Protein AF-A0A926ITN8-F1 (afdb_monomer_lite)

Sequence (90 aa):
MSKCNDKFNSIFADKLYSFVKFKQGMGWSYSDASRALVCFDKYVIESKYTTPIITKELINSWIENYPNANQTTICAIPVKIDTKKLQKTK

Structure (mmCIF, N/CA/C/O backbone):
data_AF-A0A926ITN8-F1
#
_entry.id   AF-A0A926ITN8-F1
#
loop_
_atom_site.group_PDB
_atom_site.id
_atom_site.type_symbol
_atom_site.label_atom_id
_atom_site.label_alt_id
_atom_site.label_comp_id
_atom_site.label_asym_id
_atom_site.label_entity_id
_atom_site.label_seq_id
_atom_site.pdbx_PDB_ins_code
_atom_site.Cartn_x
_atom_site.Cartn_y
_atom_site.Cartn_z
_atom_site.occupancy
_atom_site.B_iso_or_equiv
_atom_site.auth_seq_id
_atom_site.auth_comp_id
_atom_site.auth_asym_id
_atom_site.auth_atom_id
_atom_site.pdbx_PDB_model_num
ATOM 1 N N . MET A 1 1 ? 18.429 -15.525 3.725 1.00 36.03 1 MET A N 1
ATOM 2 C CA . MET A 1 1 ? 17.610 -14.314 3.489 1.00 36.03 1 MET A CA 1
ATOM 3 C C . MET A 1 1 ? 16.155 -14.740 3.378 1.00 36.03 1 MET A C 1
ATOM 5 O O . MET A 1 1 ? 15.777 -15.326 2.371 1.00 36.03 1 MET A O 1
ATOM 9 N N . SER A 1 2 ? 15.367 -14.562 4.438 1.00 33.38 2 SER A N 1
ATOM 10 C CA . SER A 1 2 ? 13.967 -15.001 4.464 1.00 33.38 2 SER A CA 1
ATOM 11 C C . SER A 1 2 ? 13.130 -14.177 3.485 1.00 33.38 2 SER A C 1
ATOM 13 O O . SER A 1 2 ? 13.170 -12.949 3.514 1.00 33.38 2 SER A O 1
ATOM 15 N N . LYS A 1 3 ? 12.388 -14.857 2.601 1.00 38.47 3 LYS A N 1
ATOM 16 C CA . LYS A 1 3 ? 11.374 -14.245 1.733 1.00 38.47 3 LYS A CA 1
ATOM 17 C C . LYS A 1 3 ? 10.345 -13.544 2.621 1.00 38.47 3 LYS A C 1
ATOM 19 O O . LYS A 1 3 ? 9.591 -14.210 3.326 1.00 38.47 3 LYS A O 1
ATOM 24 N N . CYS A 1 4 ? 10.316 -12.214 2.604 1.00 42.53 4 CYS A N 1
ATOM 25 C CA . CYS A 1 4 ? 9.143 -11.481 3.058 1.00 42.53 4 CYS A CA 1
ATOM 26 C C . CYS A 1 4 ? 7.980 -11.944 2.174 1.00 42.53 4 CYS A C 1
ATOM 28 O O . CYS A 1 4 ? 8.088 -11.936 0.953 1.00 42.53 4 CYS A O 1
ATOM 30 N N . ASN A 1 5 ? 6.922 -12.462 2.785 1.00 50.25 5 ASN A N 1
ATOM 31 C CA . ASN A 1 5 ? 5.723 -12.865 2.067 1.00 50.25 5 ASN A CA 1
ATOM 32 C C . ASN A 1 5 ? 5.068 -11.574 1.543 1.00 50.25 5 ASN A C 1
ATOM 34 O O . ASN A 1 5 ? 4.489 -10.837 2.338 1.00 50.25 5 ASN A O 1
ATOM 38 N N . ASP A 1 6 ? 5.229 -11.270 0.251 1.00 61.00 6 ASP A N 1
ATOM 39 C CA . ASP A 1 6 ? 4.801 -10.023 -0.415 1.00 61.00 6 ASP A CA 1
ATOM 40 C C . ASP A 1 6 ? 3.271 -9.948 -0.605 1.00 61.00 6 ASP A C 1
ATOM 42 O O . ASP A 1 6 ? 2.761 -9.649 -1.686 1.00 61.00 6 ASP A O 1
ATOM 46 N N . LYS A 1 7 ? 2.509 -10.303 0.432 1.00 78.75 7 LYS A N 1
ATOM 47 C CA . LYS A 1 7 ? 1.048 -10.266 0.410 1.00 78.75 7 LYS A CA 1
ATOM 48 C C . LYS A 1 7 ? 0.569 -8.969 1.047 1.00 78.75 7 LYS A C 1
ATOM 50 O O . LYS A 1 7 ? 0.849 -8.727 2.220 1.00 78.75 7 LYS A O 1
ATOM 55 N N . PHE A 1 8 ? -0.169 -8.181 0.273 1.00 88.25 8 PHE A N 1
ATOM 56 C CA . PHE A 1 8 ? -0.957 -7.063 0.778 1.00 88.25 8 PHE A CA 1
ATOM 57 C C . PHE A 1 8 ? -2.282 -7.596 1.329 1.00 88.25 8 PHE A C 1
ATOM 59 O O . PHE A 1 8 ? -2.911 -8.437 0.689 1.00 88.25 8 PHE A O 1
ATOM 66 N N . ASN A 1 9 ? -2.687 -7.138 2.509 1.00 88.56 9 ASN A N 1
ATOM 67 C CA . ASN A 1 9 ? -3.890 -7.593 3.207 1.00 88.56 9 ASN A CA 1
ATOM 68 C C . ASN A 1 9 ? -4.753 -6.433 3.730 1.00 88.56 9 ASN A C 1
ATOM 70 O O . ASN A 1 9 ? -5.812 -6.687 4.301 1.00 88.56 9 ASN A O 1
ATOM 74 N N . SER A 1 10 ? -4.328 -5.174 3.576 1.00 87.69 10 SER A N 1
ATOM 75 C CA . SER A 1 10 ? -5.145 -4.026 3.977 1.00 87.69 10 SER A CA 1
ATOM 76 C C . SER A 1 10 ? -6.274 -3.753 2.979 1.00 87.69 10 SER A C 1
ATOM 78 O O . SER A 1 10 ? -6.338 -4.322 1.889 1.00 87.69 10 SER A O 1
ATOM 80 N N . ILE A 1 11 ? -7.122 -2.777 3.303 1.00 90.19 11 ILE A N 1
ATOM 81 C CA . ILE A 1 11 ? -8.128 -2.220 2.386 1.00 90.19 11 ILE A CA 1
ATOM 82 C C . ILE A 1 11 ? -7.540 -1.681 1.066 1.00 90.19 11 ILE A C 1
ATOM 84 O O . ILE A 1 11 ? -8.273 -1.465 0.103 1.00 90.19 11 ILE A O 1
ATOM 88 N N . PHE A 1 12 ? -6.224 -1.445 1.006 1.00 89.75 12 PHE A N 1
ATOM 89 C CA . PHE A 1 12 ? -5.527 -0.991 -0.196 1.00 89.75 12 PHE A CA 1
ATOM 90 C C . PHE A 1 12 ? -4.893 -2.132 -0.995 1.00 89.75 12 PHE A C 1
ATOM 92 O O . PHE A 1 12 ? -4.283 -1.852 -2.028 1.00 89.75 12 PHE A O 1
ATOM 99 N N . ALA A 1 13 ? -5.030 -3.389 -0.562 1.00 89.56 13 ALA A N 1
ATOM 100 C CA . ALA A 1 13 ? -4.293 -4.522 -1.114 1.00 89.56 13 ALA 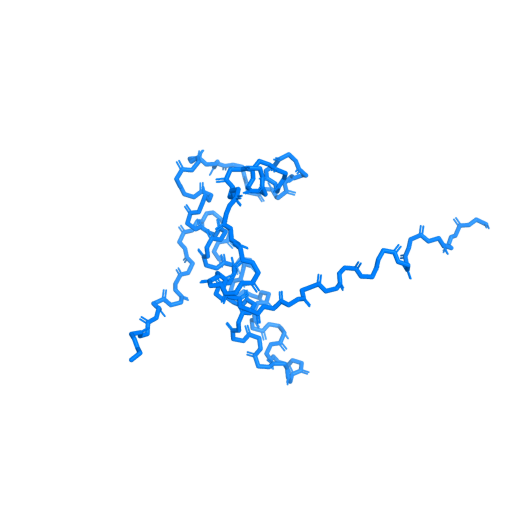A CA 1
ATOM 101 C C . ALA A 1 13 ? -4.379 -4.626 -2.641 1.00 89.56 13 ALA A C 1
ATOM 103 O O . ALA A 1 13 ? -3.348 -4.655 -3.316 1.00 89.56 13 ALA A O 1
ATOM 104 N N . ASP A 1 14 ? -5.590 -4.571 -3.194 1.00 89.44 14 ASP A N 1
ATOM 105 C CA . ASP A 1 14 ? -5.804 -4.659 -4.641 1.00 89.44 14 ASP A CA 1
ATOM 106 C C . ASP A 1 14 ? -5.159 -3.495 -5.400 1.00 89.44 14 ASP A C 1
ATOM 108 O O . ASP A 1 14 ? -4.572 -3.677 -6.472 1.00 89.44 14 ASP A O 1
ATOM 112 N N . LYS A 1 15 ? -5.221 -2.283 -4.834 1.00 90.06 15 LYS A N 1
ATOM 113 C CA . LYS A 1 15 ? -4.630 -1.078 -5.433 1.00 90.06 15 LYS A CA 1
ATOM 114 C C . LYS A 1 15 ? -3.104 -1.137 -5.394 1.00 90.06 15 LYS A C 1
ATOM 116 O O . LYS A 1 15 ? -2.465 -0.832 -6.400 1.00 90.06 15 LYS A O 1
ATOM 121 N N . LEU A 1 16 ? -2.526 -1.552 -4.266 1.00 90.19 16 LEU A N 1
ATOM 122 C CA . LEU A 1 16 ? -1.081 -1.711 -4.100 1.00 90.19 16 LEU A CA 1
ATOM 123 C C . LEU A 1 16 ? -0.540 -2.791 -5.039 1.00 90.19 16 LEU A C 1
ATOM 125 O O . LEU A 1 16 ? 0.427 -2.548 -5.761 1.00 90.19 16 LEU A O 1
ATOM 129 N N . TYR A 1 17 ? -1.212 -3.940 -5.108 1.00 90.19 17 TYR A N 1
ATOM 130 C CA . TYR A 1 17 ? -0.861 -5.014 -6.029 1.00 90.19 17 TYR A CA 1
ATOM 131 C C . TYR A 1 17 ? -0.905 -4.553 -7.490 1.00 90.19 17 TYR A C 1
ATOM 133 O O . TYR A 1 17 ? 0.067 -4.728 -8.229 1.00 90.19 17 TYR A O 1
ATOM 141 N N . SER A 1 18 ? -2.003 -3.906 -7.894 1.00 90.31 18 SER A N 1
ATOM 142 C CA . SER A 1 18 ? -2.176 -3.392 -9.257 1.00 90.31 18 SER A CA 1
ATOM 143 C C . SER A 1 18 ? -1.093 -2.379 -9.621 1.00 90.31 18 SER A C 1
ATOM 145 O O . SER A 1 18 ? -0.556 -2.411 -10.726 1.00 90.31 18 SER A O 1
ATOM 147 N N . PHE A 1 19 ? -0.714 -1.512 -8.681 1.00 89.19 19 PHE A N 1
ATOM 148 C CA . PHE A 1 19 ? 0.344 -0.530 -8.887 1.00 89.19 19 PHE A CA 1
ATOM 149 C C . PHE A 1 19 ? 1.730 -1.171 -9.039 1.00 89.19 19 PHE A C 1
ATOM 151 O O . PHE A 1 19 ? 2.478 -0.806 -9.949 1.00 89.19 19 PHE A O 1
ATOM 158 N N . VAL A 1 20 ? 2.064 -2.165 -8.207 1.00 89.44 20 VAL A N 1
ATOM 159 C CA . VAL A 1 20 ? 3.312 -2.934 -8.343 1.00 89.44 20 VAL A CA 1
ATOM 160 C C . VAL A 1 20 ? 3.359 -3.631 -9.702 1.00 89.44 20 VAL A C 1
ATOM 162 O O . VAL A 1 20 ? 4.360 -3.524 -10.411 1.00 89.44 20 VAL A O 1
ATOM 165 N N . LYS A 1 21 ? 2.267 -4.289 -10.111 1.00 89.19 21 LYS A N 1
ATOM 166 C CA . LYS A 1 21 ? 2.180 -4.956 -11.418 1.00 89.19 21 LYS A CA 1
ATOM 167 C C . LYS A 1 21 ? 2.296 -3.991 -12.583 1.00 89.19 21 LYS A C 1
ATOM 169 O O . LYS A 1 21 ? 3.010 -4.285 -13.535 1.00 89.19 21 LYS A O 1
ATOM 174 N N . PHE A 1 22 ? 1.670 -2.826 -12.485 1.00 90.25 22 PHE A N 1
ATOM 175 C CA . PHE A 1 22 ? 1.807 -1.771 -13.479 1.00 90.25 22 PHE A CA 1
ATOM 176 C C . PHE A 1 22 ? 3.267 -1.322 -13.639 1.00 90.25 22 PH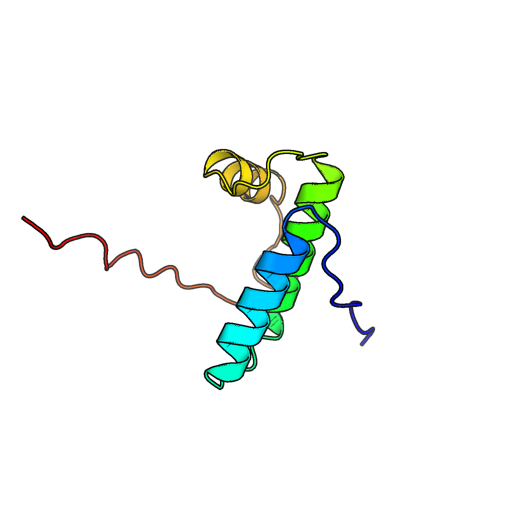E A C 1
ATOM 178 O O . PHE A 1 22 ? 3.774 -1.249 -14.757 1.00 90.25 22 PHE A O 1
ATOM 185 N N . LYS A 1 23 ? 3.982 -1.092 -12.531 1.00 87.94 23 LYS A N 1
ATOM 186 C CA . LYS A 1 23 ? 5.405 -0.722 -12.568 1.00 87.94 23 LYS A CA 1
ATOM 187 C C . LYS A 1 23 ? 6.289 -1.837 -13.124 1.00 87.94 23 LYS A C 1
ATOM 189 O O . LYS A 1 23 ? 7.172 -1.555 -13.931 1.00 87.94 23 LYS A O 1
ATOM 194 N N . GLN A 1 24 ? 6.010 -3.088 -12.768 1.00 87.56 24 GLN A N 1
ATOM 195 C CA . GLN A 1 24 ? 6.698 -4.251 -13.333 1.00 87.56 24 GLN A CA 1
ATOM 196 C C . GLN A 1 24 ? 6.453 -4.408 -14.837 1.00 87.56 24 GLN A C 1
ATOM 198 O O . GLN A 1 24 ? 7.396 -4.658 -15.582 1.00 87.56 24 GLN A O 1
ATOM 203 N N . GLY A 1 25 ? 5.224 -4.173 -15.304 1.00 88.81 25 GLY A N 1
ATOM 204 C CA . GLY A 1 25 ? 4.884 -4.172 -16.730 1.00 88.81 25 GLY A CA 1
ATOM 205 C C . GLY A 1 25 ? 5.599 -3.081 -17.534 1.00 88.81 25 GLY A C 1
ATOM 206 O O . GLY A 1 25 ? 5.811 -3.238 -18.730 1.00 88.81 25 GLY A O 1
ATOM 207 N N . MET A 1 26 ? 6.037 -2.007 -16.875 1.00 91.19 26 MET A N 1
ATOM 208 C CA . MET A 1 26 ? 6.876 -0.955 -17.462 1.00 91.19 26 MET A CA 1
ATOM 209 C C . MET A 1 26 ? 8.381 -1.285 -17.460 1.00 91.19 26 MET A C 1
ATOM 211 O O . MET A 1 26 ? 9.186 -0.428 -17.815 1.00 91.19 26 MET A O 1
ATOM 215 N N . GLY A 1 27 ? 8.777 -2.487 -17.029 1.00 89.56 27 GLY A N 1
ATOM 216 C CA . GLY A 1 27 ? 10.175 -2.929 -16.991 1.00 89.56 27 GLY A CA 1
ATOM 217 C C . GLY A 1 27 ? 10.930 -2.588 -15.702 1.00 89.56 27 GLY A C 1
ATOM 218 O O . GLY A 1 27 ? 12.136 -2.813 -15.625 1.00 89.56 27 GLY A O 1
ATOM 219 N N . TRP A 1 28 ? 10.257 -2.070 -14.670 1.00 82.00 28 TRP A N 1
ATOM 220 C CA . TRP A 1 28 ? 10.885 -1.804 -13.372 1.00 82.00 28 TRP A CA 1
ATOM 221 C C . TRP A 1 28 ? 10.837 -3.063 -12.506 1.00 82.00 28 TRP A C 1
ATOM 223 O O . TRP A 1 28 ? 9.762 -3.614 -12.303 1.00 82.00 28 TRP A O 1
ATOM 233 N N . SER A 1 29 ? 11.955 -3.495 -11.912 1.00 80.75 29 SER A N 1
ATOM 234 C CA . SER A 1 29 ? 11.937 -4.636 -10.972 1.00 80.75 29 SER A CA 1
ATOM 235 C C . SER A 1 29 ? 10.950 -4.403 -9.821 1.00 80.75 29 SER A C 1
ATOM 237 O O . SER A 1 29 ? 10.182 -5.289 -9.443 1.00 80.75 29 SER A O 1
ATOM 239 N N . TYR A 1 30 ? 10.939 -3.168 -9.308 1.00 84.81 30 TYR A N 1
ATOM 240 C CA . TYR A 1 30 ? 10.038 -2.670 -8.270 1.00 84.81 30 TYR A CA 1
ATOM 241 C C . TYR A 1 30 ? 10.064 -3.481 -6.958 1.00 84.81 30 TYR A C 1
ATOM 243 O O . TYR A 1 30 ? 9.211 -3.293 -6.094 1.00 84.81 30 TYR A O 1
ATOM 251 N N . SER A 1 31 ? 11.062 -4.351 -6.776 1.00 78.06 31 SER A N 1
ATOM 252 C CA . SER A 1 31 ? 11.161 -5.284 -5.651 1.00 78.06 31 SER A CA 1
ATOM 253 C C . SER A 1 31 ? 11.309 -4.562 -4.314 1.00 78.06 31 SER A C 1
ATOM 255 O O . SER A 1 31 ? 10.553 -4.821 -3.381 1.00 78.06 31 SER A O 1
ATOM 257 N N . ASP A 1 32 ? 12.219 -3.593 -4.214 1.00 76.19 32 ASP A N 1
ATOM 258 C CA . ASP A 1 32 ? 12.435 -2.884 -2.948 1.00 76.19 32 ASP A CA 1
ATOM 259 C C . ASP A 1 32 ? 11.284 -1.915 -2.626 1.00 76.19 32 ASP A C 1
ATOM 261 O O . ASP A 1 32 ? 10.910 -1.757 -1.465 1.00 76.19 32 ASP A O 1
ATOM 265 N N . ALA A 1 33 ? 10.635 -1.354 -3.653 1.00 80.06 33 ALA A N 1
ATOM 266 C CA . ALA A 1 33 ? 9.490 -0.459 -3.492 1.00 80.06 33 ALA A CA 1
ATOM 267 C C . ALA A 1 33 ? 8.267 -1.252 -3.040 1.00 80.06 33 ALA A C 1
ATOM 269 O O . ALA A 1 33 ? 7.529 -0.808 -2.166 1.00 80.06 33 ALA A O 1
ATOM 270 N N . SER A 1 34 ? 8.085 -2.457 -3.585 1.00 81.62 34 SER A N 1
ATOM 271 C CA . SER A 1 34 ? 7.018 -3.358 -3.162 1.00 81.62 34 SER A CA 1
ATOM 272 C C . SER A 1 34 ? 7.134 -3.728 -1.682 1.00 81.62 34 SER A C 1
ATOM 274 O O . SER A 1 34 ? 6.121 -3.738 -0.989 1.00 81.62 34 SER A O 1
ATOM 276 N N . ARG A 1 35 ? 8.352 -3.903 -1.147 1.00 83.25 35 ARG A N 1
ATOM 277 C CA . ARG A 1 35 ? 8.547 -4.136 0.292 1.00 83.25 35 ARG A CA 1
ATOM 278 C C . ARG A 1 35 ? 8.154 -2.933 1.144 1.00 83.25 35 ARG A C 1
ATOM 280 O O . ARG A 1 35 ? 7.493 -3.121 2.162 1.00 83.25 35 ARG A O 1
ATOM 287 N N . ALA A 1 36 ? 8.493 -1.716 0.718 1.00 81.19 36 ALA A N 1
ATOM 288 C CA . ALA A 1 36 ? 8.045 -0.504 1.406 1.00 81.19 36 ALA A CA 1
ATOM 289 C C . ALA A 1 36 ? 6.508 -0.404 1.421 1.00 81.19 36 ALA A C 1
ATOM 291 O O . ALA A 1 36 ? 5.917 -0.068 2.446 1.00 81.19 36 ALA A O 1
ATOM 292 N N . LEU A 1 37 ? 5.848 -0.786 0.320 1.00 86.69 37 LEU A N 1
ATOM 293 C CA . LEU A 1 37 ? 4.387 -0.858 0.257 1.00 86.69 37 LEU A CA 1
ATOM 294 C C . LEU A 1 37 ? 3.810 -1.947 1.172 1.00 86.69 37 LEU A C 1
ATOM 296 O O . LEU A 1 37 ? 2.739 -1.747 1.730 1.00 86.69 37 LEU A O 1
ATOM 300 N N . VAL A 1 38 ? 4.501 -3.074 1.364 1.00 85.81 38 VAL A N 1
ATOM 301 C CA . VAL A 1 38 ? 4.084 -4.112 2.327 1.00 85.81 38 VAL A CA 1
ATOM 302 C C . VAL A 1 38 ? 4.198 -3.596 3.764 1.00 85.81 38 VAL A C 1
ATOM 304 O O . VAL A 1 38 ? 3.332 -3.877 4.589 1.00 85.81 38 VAL A O 1
ATOM 307 N N . CYS A 1 39 ? 5.237 -2.820 4.084 1.00 84.75 39 CYS A N 1
ATOM 308 C CA . CYS A 1 39 ? 5.357 -2.161 5.388 1.00 84.75 39 CYS A CA 1
ATOM 309 C C . CYS A 1 39 ? 4.231 -1.148 5.618 1.00 84.75 39 CYS A C 1
ATOM 311 O O . CYS A 1 39 ? 3.630 -1.141 6.690 1.00 84.75 39 CYS A O 1
ATOM 313 N N . PHE A 1 40 ? 3.908 -0.342 4.605 1.00 86.56 40 PHE A N 1
ATOM 314 C CA . PHE A 1 40 ? 2.758 0.556 4.653 1.00 86.56 40 PHE A CA 1
ATOM 315 C C . PHE A 1 40 ? 1.443 -0.212 4.858 1.00 86.56 40 PHE A C 1
ATOM 317 O O . PHE A 1 40 ? 0.658 0.133 5.734 1.00 86.56 40 PHE A O 1
ATOM 324 N N . ASP A 1 41 ? 1.220 -1.289 4.104 1.00 89.06 41 ASP A N 1
ATOM 325 C CA . ASP A 1 41 ? 0.020 -2.126 4.205 1.00 89.06 41 ASP A CA 1
ATOM 326 C C . ASP A 1 41 ? -0.179 -2.689 5.623 1.00 89.06 41 ASP A C 1
ATOM 328 O O . ASP A 1 41 ? -1.281 -2.629 6.166 1.00 89.06 41 ASP A O 1
ATOM 332 N N . LYS A 1 42 ? 0.903 -3.138 6.271 1.00 86.69 42 LYS A N 1
ATOM 333 C CA . LYS A 1 42 ? 0.878 -3.563 7.679 1.00 86.69 42 LYS A CA 1
ATOM 334 C C . LYS A 1 42 ? 0.526 -2.425 8.628 1.00 86.69 42 LYS A C 1
ATOM 336 O O . LYS A 1 42 ? -0.332 -2.605 9.486 1.00 86.69 42 LYS A O 1
ATOM 341 N N . TYR A 1 43 ? 1.130 -1.254 8.442 1.00 87.19 43 TYR A N 1
ATOM 342 C CA . TYR A 1 43 ? 0.826 -0.079 9.255 1.00 87.19 43 TYR A CA 1
ATOM 343 C C . TYR A 1 43 ? -0.653 0.321 9.160 1.00 87.19 43 TYR A C 1
ATOM 345 O O . TYR A 1 43 ? -1.269 0.661 10.168 1.00 87.19 43 TYR A O 1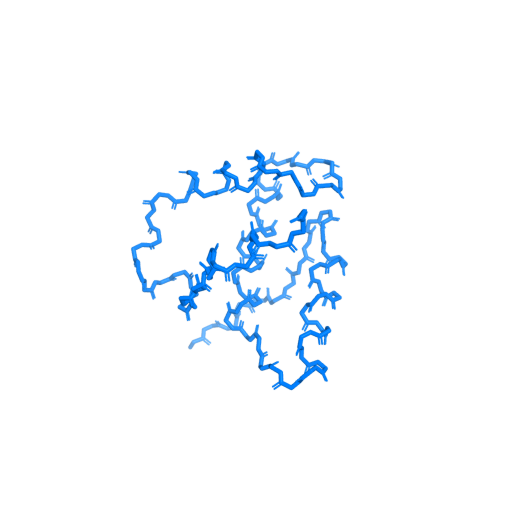
ATOM 353 N N . VAL A 1 44 ? -1.251 0.244 7.968 1.00 88.69 44 VAL A N 1
ATOM 354 C CA . VAL A 1 44 ? -2.681 0.528 7.759 1.00 88.69 44 VAL A CA 1
ATOM 355 C C . VAL A 1 44 ? -3.560 -0.446 8.552 1.00 88.69 44 VAL A C 1
ATOM 357 O O . VAL A 1 44 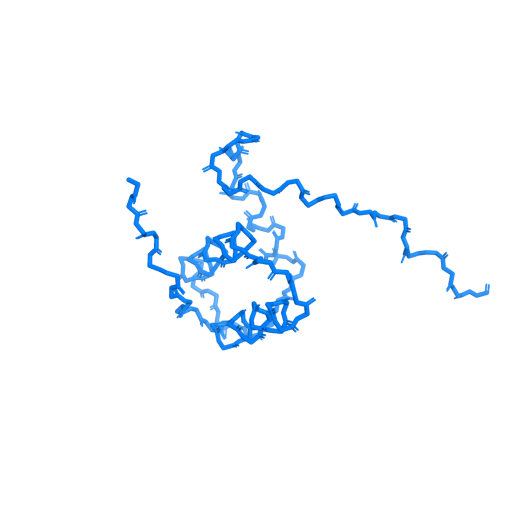? -4.535 -0.020 9.174 1.00 88.69 44 VAL A O 1
ATOM 360 N N . ILE A 1 45 ? -3.205 -1.737 8.561 1.00 87.81 45 ILE A N 1
ATOM 361 C CA . ILE A 1 45 ? -3.907 -2.772 9.337 1.00 87.81 45 ILE A CA 1
ATOM 362 C C . ILE A 1 45 ? -3.788 -2.495 10.841 1.00 87.81 45 ILE A C 1
ATOM 364 O O . ILE A 1 45 ? -4.794 -2.505 11.550 1.00 87.81 45 ILE A O 1
ATOM 368 N N . GLU A 1 46 ? -2.577 -2.216 11.326 1.00 86.81 46 GLU A N 1
ATOM 369 C CA . GLU A 1 46 ? -2.303 -1.924 12.741 1.00 86.81 46 GLU A CA 1
ATOM 370 C C . GLU A 1 46 ? -3.008 -0.647 13.211 1.00 86.81 46 GLU A C 1
ATOM 372 O O . GLU A 1 46 ? -3.591 -0.615 14.295 1.00 86.81 46 GLU A O 1
ATOM 377 N N . SER A 1 47 ? -3.047 0.370 12.351 1.00 84.19 47 SER A N 1
ATOM 378 C CA . SER A 1 47 ? -3.752 1.635 12.584 1.00 84.19 47 SER A CA 1
ATOM 379 C C . SER A 1 47 ? -5.276 1.503 12.489 1.00 84.19 47 SER A C 1
ATOM 381 O O . SER A 1 47 ? -5.984 2.492 12.672 1.00 84.19 47 SER A O 1
ATOM 383 N N . LYS A 1 48 ? -5.794 0.299 12.190 1.00 84.50 48 LYS A N 1
ATOM 384 C CA . LYS A 1 48 ? -7.223 -0.004 11.998 1.00 84.50 48 LYS A CA 1
ATOM 385 C C . LYS A 1 48 ? -7.906 0.975 11.042 1.00 84.50 48 LYS A C 1
ATOM 387 O O . LYS A 1 48 ? -9.060 1.353 11.242 1.00 84.50 48 LYS A O 1
ATOM 392 N N . TYR A 1 49 ? -7.185 1.407 10.012 1.00 85.06 49 TYR A N 1
ATOM 393 C CA . TYR A 1 49 ? -7.712 2.365 9.056 1.00 85.06 49 TYR A CA 1
ATOM 394 C C . TYR A 1 49 ? -8.783 1.684 8.197 1.00 85.06 49 TYR A C 1
ATOM 396 O O . TYR A 1 49 ? -8.548 0.620 7.627 1.00 85.06 49 TYR A O 1
ATOM 404 N N . THR A 1 50 ? -9.969 2.283 8.116 1.00 82.25 50 THR A N 1
ATOM 405 C CA . THR A 1 50 ? -11.139 1.686 7.447 1.00 82.25 50 THR A CA 1
ATOM 406 C C . THR A 1 50 ? -11.513 2.389 6.147 1.00 82.25 50 THR A C 1
ATOM 408 O O . THR A 1 50 ? -12.243 1.830 5.330 1.00 82.25 50 THR A O 1
ATOM 411 N N . THR A 1 51 ? -11.004 3.600 5.921 1.00 83.50 51 THR A N 1
ATOM 412 C CA . THR A 1 51 ? -11.354 4.409 4.753 1.00 83.50 51 THR A CA 1
ATOM 413 C C . THR A 1 51 ? -10.477 4.033 3.558 1.00 83.50 51 THR A C 1
ATOM 415 O O . THR A 1 51 ? -9.261 4.180 3.637 1.00 83.50 51 THR A O 1
ATOM 418 N N . PRO A 1 52 ? -11.030 3.628 2.401 1.00 82.25 52 PRO A N 1
ATOM 419 C CA . PRO A 1 52 ? -10.247 3.199 1.234 1.00 82.25 52 PRO A CA 1
ATOM 420 C C . PRO A 1 52 ? -9.657 4.378 0.436 1.00 82.25 52 PRO A C 1
ATOM 422 O O . PRO A 1 52 ? -9.575 4.344 -0.794 1.00 82.25 52 PRO A O 1
ATOM 425 N N . ILE A 1 53 ? -9.244 5.442 1.128 1.00 84.81 53 ILE A N 1
ATOM 426 C CA . ILE A 1 53 ? -8.686 6.667 0.559 1.00 84.81 53 ILE A CA 1
ATOM 427 C C . ILE A 1 53 ? -7.347 6.936 1.237 1.00 84.81 53 ILE A C 1
ATOM 429 O O . ILE A 1 53 ? -7.273 7.055 2.455 1.00 84.81 53 ILE A O 1
ATOM 433 N N . ILE A 1 54 ? -6.285 7.057 0.440 1.00 84.31 54 ILE A N 1
ATOM 434 C CA . ILE A 1 54 ? -4.975 7.466 0.948 1.00 84.31 54 ILE A CA 1
ATOM 435 C C . ILE A 1 54 ? -5.019 8.979 1.174 1.00 84.31 54 ILE A C 1
ATOM 437 O O . ILE A 1 54 ? -4.992 9.755 0.216 1.00 84.31 54 ILE A O 1
ATOM 441 N N . THR A 1 55 ? -5.112 9.404 2.434 1.00 86.00 55 THR A N 1
ATOM 442 C CA . THR A 1 55 ? -5.061 10.821 2.812 1.00 86.00 55 THR A CA 1
ATOM 443 C C . THR A 1 55 ? -3.634 11.249 3.140 1.00 86.00 55 THR A C 1
ATOM 445 O O . THR A 1 55 ? -2.785 10.439 3.513 1.00 86.00 55 THR A O 1
ATOM 448 N N . LYS A 1 56 ? -3.357 12.553 3.027 1.00 82.69 56 LYS A N 1
ATOM 449 C CA . LYS A 1 56 ? -2.064 13.115 3.451 1.00 82.69 56 LYS A CA 1
ATOM 450 C C . LYS A 1 56 ? -1.803 12.864 4.935 1.00 82.69 56 LYS A C 1
ATOM 452 O O . LYS A 1 56 ? -0.679 12.563 5.302 1.00 82.69 56 LYS A O 1
ATOM 457 N N . GLU A 1 57 ? -2.842 12.940 5.758 1.00 84.75 57 GLU A N 1
ATOM 458 C CA . GLU A 1 57 ? -2.769 12.682 7.199 1.00 84.75 57 GLU A CA 1
ATOM 459 C C . GLU A 1 57 ? -2.348 11.244 7.501 1.00 84.75 57 GLU A C 1
ATOM 461 O O . GLU A 1 57 ? -1.476 11.038 8.335 1.00 84.75 57 GLU A O 1
ATOM 466 N N . LEU A 1 58 ? -2.895 10.257 6.779 1.00 85.19 58 LEU A N 1
ATOM 467 C CA . LEU A 1 58 ? -2.493 8.857 6.926 1.00 85.19 58 LEU A CA 1
ATOM 468 C C . LEU A 1 58 ? -1.008 8.668 6.596 1.00 85.19 58 LEU A C 1
ATOM 470 O O . LEU A 1 58 ? -0.294 7.985 7.323 1.00 85.19 58 LEU A O 1
ATOM 474 N N . ILE A 1 59 ? -0.543 9.280 5.504 1.00 85.25 59 ILE A N 1
ATOM 475 C CA . ILE A 1 59 ? 0.860 9.196 5.088 1.00 85.25 59 ILE A CA 1
ATOM 476 C C . ILE A 1 59 ? 1.777 9.914 6.081 1.00 85.25 59 ILE A C 1
ATOM 478 O O . ILE A 1 59 ? 2.811 9.366 6.443 1.00 85.25 59 ILE A O 1
ATOM 482 N N . ASN A 1 60 ? 1.399 11.099 6.557 1.00 84.12 60 ASN A N 1
ATOM 483 C CA . ASN A 1 60 ? 2.174 11.827 7.559 1.00 84.12 60 ASN A CA 1
ATOM 484 C C . ASN A 1 60 ? 2.240 11.049 8.875 1.00 84.12 60 ASN A C 1
ATOM 486 O O . ASN A 1 60 ? 3.324 10.879 9.415 1.00 84.12 60 ASN A O 1
ATOM 490 N N . SER A 1 61 ? 1.115 10.490 9.327 1.00 85.25 61 SER A N 1
ATOM 491 C CA . SER A 1 61 ? 1.069 9.640 10.518 1.00 85.25 61 SER A CA 1
ATOM 492 C C . SER A 1 61 ? 1.942 8.398 10.352 1.00 85.25 61 SER A C 1
ATOM 494 O O . SER A 1 61 ? 2.669 8.029 11.272 1.00 85.25 61 SER A O 1
ATOM 496 N N . TRP A 1 62 ? 1.950 7.782 9.165 1.00 84.38 62 TRP A N 1
ATOM 497 C CA . TRP A 1 62 ? 2.865 6.683 8.870 1.00 84.38 62 TRP A CA 1
ATOM 498 C C . TRP A 1 62 ? 4.331 7.121 8.957 1.00 84.38 62 TRP A C 1
ATOM 500 O O . TRP A 1 62 ? 5.122 6.429 9.585 1.00 84.38 62 TRP A O 1
ATOM 510 N N . ILE A 1 63 ? 4.691 8.271 8.382 1.00 82.75 63 ILE A N 1
ATOM 511 C CA . ILE A 1 63 ? 6.060 8.814 8.410 1.00 82.75 63 ILE A CA 1
ATOM 512 C C . ILE A 1 63 ? 6.499 9.152 9.846 1.00 82.75 63 ILE A C 1
ATOM 514 O O . ILE A 1 63 ? 7.620 8.834 10.233 1.00 82.75 63 ILE A O 1
ATOM 518 N N . GLU A 1 64 ? 5.622 9.764 10.641 1.00 82.25 64 GLU A N 1
ATOM 519 C CA . GLU A 1 64 ? 5.895 10.183 12.021 1.00 82.25 64 GLU A CA 1
ATOM 520 C C . GLU A 1 64 ? 6.009 8.996 12.985 1.00 82.25 64 GLU A C 1
ATOM 522 O O . GLU A 1 64 ? 6.901 8.972 13.831 1.00 82.25 64 GLU A O 1
ATOM 527 N N . ASN A 1 65 ? 5.150 7.981 12.836 1.00 71.25 65 ASN A N 1
ATOM 528 C CA . ASN A 1 65 ? 5.163 6.768 13.665 1.00 71.25 65 ASN A CA 1
ATOM 529 C C . ASN A 1 65 ? 6.232 5.752 13.245 1.00 71.25 65 ASN A C 1
ATOM 531 O O . ASN A 1 65 ? 6.340 4.684 13.849 1.00 71.25 65 ASN A O 1
ATOM 535 N N . TYR A 1 66 ? 7.051 6.082 12.246 1.00 68.31 66 TYR A N 1
ATOM 536 C CA . TYR A 1 66 ? 8.199 5.286 11.830 1.00 68.31 66 TYR A CA 1
ATOM 537 C C . TYR A 1 66 ? 9.516 6.056 12.067 1.00 68.31 66 TYR A C 1
ATOM 539 O O . TYR A 1 66 ? 10.267 6.303 11.121 1.00 68.31 66 TYR A O 1
ATOM 547 N N . PRO A 1 67 ? 9.875 6.427 13.318 1.00 48.41 67 PRO A N 1
ATOM 548 C CA . PRO A 1 67 ? 10.879 7.457 13.573 1.00 48.41 67 PRO A CA 1
ATOM 549 C C . PRO A 1 67 ? 12.328 6.970 13.420 1.00 48.41 67 PRO A C 1
ATOM 551 O O . PRO A 1 67 ? 13.245 7.739 13.663 1.00 48.41 67 PRO A O 1
ATOM 554 N N . ASN A 1 68 ? 12.573 5.706 13.050 1.00 41.56 68 ASN A N 1
ATOM 555 C CA . ASN A 1 68 ? 13.918 5.112 13.027 1.00 41.56 68 ASN A CA 1
ATOM 556 C C . ASN A 1 68 ? 14.101 4.045 11.933 1.00 41.56 68 ASN A C 1
ATOM 558 O O . ASN A 1 68 ? 14.733 3.010 12.147 1.00 41.56 68 ASN A O 1
ATOM 562 N N . ALA A 1 69 ? 13.624 4.302 10.715 1.00 44.44 69 ALA A N 1
ATOM 563 C CA . ALA A 1 69 ? 14.229 3.677 9.540 1.00 44.44 69 ALA A CA 1
ATOM 564 C C . ALA A 1 69 ? 1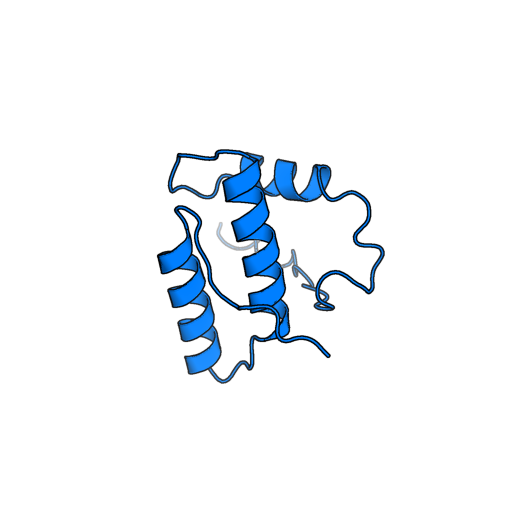5.549 4.406 9.221 1.00 44.44 69 ALA A C 1
ATOM 566 O O . ALA A 1 69 ? 15.650 5.066 8.194 1.00 44.44 69 ALA A O 1
ATOM 567 N N . ASN A 1 70 ? 16.535 4.359 10.128 1.00 39.06 70 ASN A N 1
ATOM 568 C CA . ASN A 1 70 ? 17.867 4.932 9.919 1.00 39.06 70 ASN A CA 1
ATOM 569 C C . ASN A 1 70 ? 18.433 4.405 8.602 1.00 39.06 70 ASN A C 1
ATOM 571 O O . ASN A 1 70 ? 18.889 3.268 8.582 1.00 39.06 70 ASN A O 1
ATOM 575 N N . GLN A 1 71 ? 18.313 5.206 7.539 1.00 44.50 71 GLN A N 1
ATOM 576 C CA . GLN A 1 71 ? 18.922 5.175 6.203 1.00 44.50 71 GLN A CA 1
ATOM 577 C C . GLN A 1 71 ? 19.155 3.834 5.458 1.00 44.50 71 GLN A C 1
ATOM 579 O O . GLN A 1 71 ? 19.549 3.881 4.295 1.00 44.50 71 GLN A O 1
ATOM 584 N N . THR A 1 72 ? 18.920 2.653 6.038 1.00 37.16 72 THR A N 1
ATOM 585 C CA . THR A 1 72 ? 19.606 1.427 5.594 1.00 37.16 72 THR A CA 1
ATOM 586 C C . THR A 1 72 ? 18.795 0.135 5.736 1.00 37.16 72 THR A C 1
ATOM 588 O O . THR A 1 72 ? 19.092 -0.813 5.016 1.00 37.16 72 THR A O 1
ATOM 591 N N . THR A 1 73 ? 17.755 0.043 6.578 1.00 39.28 73 THR A N 1
ATOM 592 C CA . THR A 1 73 ? 17.215 -1.303 6.919 1.00 39.28 73 THR A CA 1
ATOM 593 C C . THR A 1 73 ? 15.715 -1.500 6.726 1.00 39.28 73 THR A C 1
ATOM 595 O O . THR A 1 73 ? 15.215 -2.602 6.934 1.00 39.28 73 THR A O 1
ATOM 598 N N . ILE A 1 74 ? 14.980 -0.502 6.235 1.00 46.22 74 ILE A N 1
ATOM 599 C CA . ILE A 1 74 ? 13.560 -0.682 5.889 1.00 46.22 74 ILE A CA 1
ATOM 600 C C . ILE A 1 74 ? 13.405 -0.381 4.411 1.00 46.22 74 ILE A C 1
ATOM 602 O O . ILE A 1 74 ? 12.884 0.649 4.012 1.00 46.22 74 ILE A O 1
ATOM 606 N N . CYS A 1 75 ?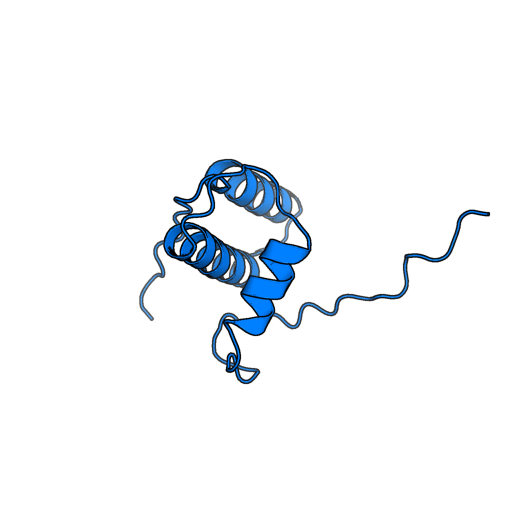 13.951 -1.300 3.611 1.00 44.00 75 CYS A N 1
ATOM 607 C CA . CYS A 1 75 ? 13.872 -1.299 2.152 1.00 44.00 75 CYS A CA 1
ATOM 608 C C . CYS A 1 75 ? 14.639 -0.116 1.540 1.00 44.00 75 CYS A C 1
ATOM 610 O O . CYS A 1 75 ? 14.076 0.947 1.311 1.00 44.00 75 CYS A O 1
ATOM 612 N N . ALA A 1 76 ? 15.937 -0.299 1.277 1.00 34.66 76 ALA A N 1
ATOM 613 C CA . ALA A 1 76 ? 16.796 0.698 0.644 1.00 34.66 76 ALA A CA 1
ATOM 614 C C . ALA A 1 76 ? 16.280 1.102 -0.753 1.00 34.66 76 ALA A C 1
ATOM 616 O O . ALA A 1 76 ? 16.740 0.602 -1.773 1.00 34.66 76 ALA A O 1
ATOM 617 N N . ILE A 1 77 ? 15.339 2.041 -0.805 1.00 41.28 77 ILE A N 1
ATOM 618 C CA . ILE A 1 77 ? 15.128 2.899 -1.959 1.00 41.28 77 ILE A CA 1
ATOM 619 C C . ILE A 1 77 ? 15.215 4.336 -1.465 1.00 41.28 77 ILE A C 1
ATOM 621 O O . ILE A 1 77 ? 14.317 4.793 -0.755 1.00 41.28 77 ILE A O 1
ATOM 625 N N . PRO A 1 78 ? 16.237 5.099 -1.882 1.00 32.50 78 PRO A N 1
ATOM 626 C CA . PRO A 1 78 ? 16.132 6.542 -1.860 1.00 32.50 78 PRO A CA 1
ATOM 627 C C . PRO A 1 78 ? 15.061 6.930 -2.884 1.00 32.50 78 PRO A C 1
ATOM 629 O O . PRO A 1 78 ? 15.342 7.080 -4.074 1.00 32.50 78 PRO A O 1
ATOM 632 N N . VAL A 1 79 ? 13.808 7.074 -2.446 1.00 39.56 79 VAL A N 1
ATOM 633 C CA . VAL A 1 79 ? 12.819 7.799 -3.242 1.00 39.56 79 VAL A CA 1
ATOM 634 C C . VAL A 1 79 ? 13.257 9.254 -3.175 1.00 39.56 79 VAL A C 1
ATOM 636 O O . VAL A 1 79 ? 12.892 9.994 -2.265 1.00 39.56 79 VAL A O 1
ATOM 639 N N . LYS A 1 80 ? 14.097 9.664 -4.130 1.00 32.41 80 LYS A N 1
ATOM 640 C CA . LYS A 1 80 ? 14.257 11.076 -4.460 1.00 32.41 80 LYS A CA 1
ATOM 641 C C . LYS A 1 80 ? 12.891 11.538 -4.950 1.00 32.41 80 LYS A C 1
ATOM 643 O O . LYS A 1 80 ? 12.541 11.362 -6.113 1.00 32.41 80 LYS A O 1
ATOM 648 N N . ILE A 1 81 ? 12.076 12.051 -4.036 1.00 40.38 81 ILE A N 1
ATOM 649 C CA . ILE A 1 81 ? 10.917 12.850 -4.402 1.00 40.38 81 ILE A CA 1
ATOM 650 C C . ILE A 1 81 ? 11.520 14.131 -4.970 1.00 40.38 81 ILE A C 1
ATOM 652 O O . ILE A 1 81 ? 11.858 15.051 -4.228 1.00 40.38 81 ILE A O 1
ATOM 656 N N . ASP A 1 82 ? 11.739 14.161 -6.284 1.00 31.73 82 ASP A N 1
ATOM 657 C CA . ASP A 1 82 ? 12.042 15.396 -6.992 1.00 31.73 82 ASP A CA 1
ATOM 658 C C . ASP A 1 82 ? 10.822 16.311 -6.849 1.00 31.73 82 ASP A C 1
ATOM 660 O O . ASP A 1 82 ? 9.872 16.280 -7.629 1.00 31.73 82 ASP A O 1
ATOM 664 N N . THR A 1 83 ? 10.849 17.158 -5.823 1.00 39.53 83 THR A N 1
ATOM 665 C CA . THR A 1 83 ? 9.881 18.236 -5.581 1.00 39.53 83 THR A CA 1
ATOM 666 C C . THR A 1 83 ? 9.912 19.309 -6.677 1.00 39.53 83 THR A C 1
ATOM 668 O O . THR A 1 83 ? 9.118 20.246 -6.662 1.00 39.53 83 THR A O 1
ATOM 671 N N . LYS A 1 84 ? 10.759 19.159 -7.702 1.00 37.44 84 LYS A N 1
ATOM 672 C CA . LYS A 1 84 ? 10.798 20.014 -8.892 1.00 37.44 84 LYS A CA 1
ATOM 673 C C . LYS A 1 84 ? 9.965 19.451 -10.045 1.00 37.44 84 LYS A C 1
ATOM 675 O O . LYS A 1 84 ? 10.489 19.221 -11.127 1.00 37.44 84 LYS A O 1
ATOM 680 N N . LYS A 1 85 ? 8.656 19.280 -9.853 1.00 40.00 85 LYS A N 1
ATOM 681 C CA . LYS A 1 85 ? 7.670 19.336 -10.956 1.00 40.00 85 LYS A CA 1
ATOM 682 C C . LYS A 1 85 ? 6.251 19.602 -10.439 1.00 40.00 85 LYS A C 1
ATOM 684 O O . LYS A 1 85 ? 5.299 18.929 -10.803 1.00 40.00 85 LYS A O 1
ATOM 689 N N . LEU A 1 86 ? 6.101 20.631 -9.607 1.00 42.94 86 LEU A N 1
ATOM 690 C CA . LEU A 1 86 ? 4.801 21.274 -9.395 1.00 42.94 86 LEU A CA 1
ATOM 691 C C . LEU A 1 86 ? 4.924 22.799 -9.479 1.00 42.94 86 LEU A C 1
ATOM 693 O O . LEU A 1 86 ? 4.460 23.532 -8.619 1.00 42.94 86 LEU A O 1
ATOM 697 N N . GLN A 1 87 ? 5.584 23.283 -10.528 1.00 45.31 87 GLN A N 1
ATOM 698 C CA . GLN A 1 87 ? 5.413 24.655 -10.996 1.00 45.31 87 GLN A CA 1
ATOM 699 C C . GLN A 1 87 ? 5.423 24.641 -12.521 1.00 45.31 87 GLN A C 1
ATOM 701 O O . GLN A 1 87 ? 6.488 24.654 -13.132 1.00 45.31 87 GLN A O 1
ATOM 706 N N . LYS A 1 88 ? 4.235 24.534 -13.120 1.00 41.94 88 LYS A N 1
ATOM 707 C CA . LYS A 1 88 ? 3.876 25.163 -14.400 1.00 41.94 88 LYS A CA 1
ATOM 708 C C . LYS A 1 88 ? 2.441 24.800 -14.767 1.00 41.94 88 LYS A C 1
ATOM 710 O O . LYS A 1 88 ? 2.212 23.779 -15.398 1.00 41.94 88 LYS A O 1
ATOM 715 N N . THR A 1 89 ? 1.522 25.674 -14.368 1.00 40.03 89 THR A N 1
ATOM 716 C CA . THR A 1 89 ? 0.417 26.145 -15.219 1.00 40.03 89 THR A CA 1
ATOM 717 C C . THR A 1 89 ? -0.238 27.336 -14.531 1.00 40.03 89 THR A C 1
ATOM 719 O O . THR A 1 89 ? -1.145 27.183 -13.715 1.00 40.03 89 THR A O 1
ATOM 722 N N . LYS A 1 90 ? 0.268 28.523 -14.846 1.00 36.81 90 LYS A N 1
ATOM 723 C CA . LYS A 1 90 ? -0.545 29.690 -15.170 1.00 36.81 90 LYS A CA 1
ATOM 724 C C . LYS A 1 90 ? 0.259 30.575 -16.107 1.00 36.81 90 LYS A C 1
ATOM 726 O O . LYS A 1 90 ? 1.497 30.602 -15.928 1.00 36.81 90 LYS A O 1
#

pLDDT: mean 70.44, std 21.58, range [31.73, 91.19]

Foldseek 3Di:
DDDDPLQQDALCRVVLVVVCVVCVVVVDPCVLVSQLVSVLSVVCVVVVPDDSDDDPVSVVCVVVVCPDPPQPPRRPDPPPPVPPPPDDDD

Organism: NCBI:txid2763676

Secondary structure (DSSP, 8-state):
---------STTHHHHHHHHHHHHHTT---HHHHHHHHHHHHHHHHTT---SS--HHHHHHHHHT-TT--TTSS----------SS----

Radius of gyration: 14.56 Å; chains: 1; bounding box: 31×45×31 Å